Protein AF-X0UR94-F1 (afdb_monomer_lite)

Secondary structure (DSSP, 8-state):
-HHHHHHHHHTTSPPHHHHHHHHT-S-HHHHHHHHHHHHHHHHHHHHHHHHHHHHHHHHHHHHHHHHHHHHHHHHHHHHHHHHHHHHHHHHHHH-

Organism: NCBI:txid412755

Foldseek 3Di:
DLVVVLVVLVVVQDDPVRLVVLVPPPPPVSSVVVVVVNVVSVVVSVVSVVVVVVVVVVVVVVVVVVVVVVVVVVVVVVVVVVVVVVVVVVVVVVD

Structure (mmCIF, N/CA/C/O backbone):
data_AF-X0UR94-F1
#
_entry.id   AF-X0UR94-F1
#
loop_
_atom_site.group_PDB
_atom_site.id
_atom_site.type_symbol
_atom_site.label_atom_id
_atom_site.label_alt_id
_atom_site.label_comp_id
_atom_site.label_asym_id
_atom_site.label_entity_id
_atom_site.label_seq_id
_atom_site.pdbx_PDB_ins_code
_atom_site.Cartn_x
_atom_site.Cartn_y
_atom_site.Cartn_z
_atom_site.occupancy
_atom_site.B_iso_or_equiv
_atom_site.auth_seq_id
_atom_site.auth_comp_id
_atom_site.auth_asym_id
_atom_site.auth_atom_id
_atom_site.pdbx_PDB_model_num
ATOM 1 N N . SER A 1 1 ? 9.191 -2.247 5.874 1.00 86.38 1 SER A N 1
ATOM 2 C CA . SER A 1 1 ? 8.321 -2.061 4.695 1.00 86.38 1 SER A CA 1
ATOM 3 C C . SER A 1 1 ? 6.970 -1.498 5.125 1.00 86.38 1 SER A C 1
ATOM 5 O O . SER A 1 1 ? 6.552 -1.793 6.243 1.00 86.38 1 SER A O 1
ATOM 7 N N . LEU A 1 2 ? 6.313 -0.689 4.282 1.00 89.25 2 LEU A N 1
ATOM 8 C CA . LEU A 1 2 ? 4.948 -0.192 4.518 1.00 89.25 2 LEU A CA 1
ATOM 9 C C . LEU A 1 2 ? 3.951 -1.350 4.672 1.00 89.25 2 LEU A C 1
ATOM 11 O O . LEU A 1 2 ? 3.168 -1.339 5.614 1.00 89.25 2 LEU A O 1
ATOM 15 N N . LYS A 1 3 ? 4.090 -2.409 3.862 1.00 90.81 3 LYS A N 1
ATOM 16 C CA . LYS A 1 3 ? 3.275 -3.636 3.947 1.00 90.81 3 LYS A CA 1
ATOM 17 C C . LYS A 1 3 ? 3.380 -4.317 5.323 1.00 90.81 3 LYS A C 1
ATOM 19 O O . LYS A 1 3 ? 2.370 -4.586 5.955 1.00 90.81 3 LYS A O 1
ATOM 24 N N . LEU A 1 4 ? 4.595 -4.450 5.870 1.00 94.44 4 LEU A N 1
ATOM 25 C CA . LEU A 1 4 ? 4.806 -4.975 7.234 1.00 94.44 4 LEU A CA 1
ATOM 26 C C . LEU A 1 4 ? 4.214 -4.072 8.331 1.00 94.44 4 LEU A C 1
ATOM 28 O O . LEU A 1 4 ? 3.817 -4.554 9.390 1.00 94.44 4 LEU A O 1
ATOM 32 N N . LYS A 1 5 ? 4.209 -2.745 8.135 1.00 93.75 5 LYS A N 1
ATOM 33 C CA . LYS A 1 5 ? 3.579 -1.816 9.090 1.00 93.75 5 LYS A CA 1
ATOM 34 C C . LYS A 1 5 ? 2.057 -1.936 9.044 1.00 93.75 5 LYS A C 1
ATOM 36 O O . LYS A 1 5 ? 1.445 -1.934 10.108 1.00 93.75 5 LYS A O 1
ATOM 41 N N . LEU A 1 6 ? 1.491 -2.057 7.843 1.00 94.38 6 LEU A N 1
ATOM 42 C CA . LEU A 1 6 ? 0.070 -2.288 7.617 1.00 94.38 6 LEU A CA 1
ATOM 43 C C . LEU A 1 6 ? -0.372 -3.582 8.306 1.00 94.38 6 LEU A C 1
ATOM 45 O O . LEU A 1 6 ? -1.215 -3.524 9.190 1.00 94.38 6 LEU A O 1
ATOM 49 N N . GLU A 1 7 ? 0.301 -4.700 8.040 1.00 94.44 7 GLU A N 1
ATOM 50 C CA . GLU A 1 7 ? 0.012 -6.003 8.657 1.00 94.44 7 GLU A CA 1
ATOM 51 C C . GLU A 1 7 ? 0.028 -5.944 10.198 1.00 94.44 7 GLU A C 1
ATOM 53 O O . GLU A 1 7 ? -0.890 -6.409 10.875 1.00 94.44 7 GLU A O 1
ATOM 58 N N . LYS A 1 8 ? 1.032 -5.274 10.782 1.00 95.50 8 LYS A N 1
ATOM 59 C CA . LYS A 1 8 ? 1.120 -5.059 12.239 1.00 95.50 8 LYS A CA 1
ATOM 60 C C . LYS A 1 8 ? 0.001 -4.189 12.814 1.00 95.50 8 LYS A C 1
ATOM 62 O O . LYS A 1 8 ? -0.217 -4.217 14.025 1.00 95.50 8 LYS A O 1
ATOM 67 N N . LYS A 1 9 ? -0.622 -3.330 12.010 1.00 93.44 9 LYS A N 1
ATOM 68 C CA . LYS A 1 9 ? -1.745 -2.478 12.426 1.00 93.44 9 LYS A CA 1
ATOM 69 C C . LYS A 1 9 ? -3.069 -3.205 12.219 1.00 93.44 9 LYS A C 1
ATOM 71 O O . LYS A 1 9 ? -3.932 -3.126 13.087 1.00 93.44 9 LYS A O 1
ATOM 76 N N . GLU A 1 10 ? -3.193 -3.979 11.149 1.00 92.44 10 GLU A N 1
ATOM 77 C CA . GLU A 1 10 ? -4.340 -4.849 10.900 1.00 92.44 10 GLU A CA 1
ATOM 78 C C . GLU A 1 10 ? -4.515 -5.907 11.984 1.00 92.44 10 GLU A C 1
ATOM 80 O O . GLU A 1 10 ? -5.628 -6.103 12.461 1.00 92.44 10 GLU A O 1
ATOM 85 N N . SER A 1 11 ? -3.423 -6.504 12.467 1.00 93.50 11 SER A N 1
ATOM 86 C CA . SER A 1 11 ? -3.474 -7.464 13.577 1.00 93.50 11 SER A CA 1
ATOM 87 C C . SER A 1 11 ? -3.931 -6.855 14.908 1.00 93.50 11 SER A C 1
ATOM 89 O O . SER A 1 11 ? -4.297 -7.583 15.828 1.00 93.50 11 SER A O 1
ATOM 91 N N . LYS A 1 12 ? -3.941 -5.520 15.019 1.00 93.00 12 LYS A N 1
ATOM 92 C CA . LYS A 1 12 ? -4.470 -4.786 16.177 1.00 93.00 12 LYS A CA 1
ATOM 93 C C . LYS A 1 12 ? -5.948 -4.424 16.029 1.00 93.00 12 LYS A C 1
ATOM 95 O O . LYS A 1 12 ? -6.503 -3.845 16.965 1.00 93.00 12 LYS A O 1
ATOM 100 N N . LYS A 1 13 ? -6.590 -4.720 14.888 1.00 92.81 13 LYS A N 1
ATOM 101 C CA . LYS A 1 13 ? -8.033 -4.505 14.723 1.00 92.81 13 LYS A CA 1
ATOM 102 C C . LYS A 1 13 ? -8.772 -5.331 15.786 1.00 92.81 13 LYS A C 1
ATOM 104 O O . LYS A 1 13 ? -8.515 -6.529 15.917 1.00 92.81 13 LYS A O 1
ATOM 109 N N . PRO A 1 14 ? -9.677 -4.714 16.559 1.00 91.88 14 PRO A N 1
ATOM 110 C CA . PRO A 1 14 ? -10.434 -5.439 17.563 1.00 91.88 14 PRO A CA 1
ATOM 111 C C . PRO A 1 14 ? -11.385 -6.437 16.899 1.00 91.88 14 PRO A C 1
ATOM 113 O O . PRO A 1 14 ? -11.977 -6.155 15.856 1.00 91.88 14 PRO A O 1
ATOM 116 N N . THR A 1 15 ? -11.572 -7.588 17.536 1.00 93.94 15 THR A N 1
ATOM 117 C CA . THR A 1 15 ? -12.582 -8.568 17.118 1.00 93.94 15 THR A CA 1
ATOM 118 C C . THR A 1 15 ? -13.992 -8.073 17.439 1.00 93.94 15 THR A C 1
ATOM 120 O O . THR A 1 15 ? -14.188 -7.219 18.307 1.00 93.94 15 THR A O 1
ATOM 123 N N . GLU A 1 16 ? -15.009 -8.650 16.797 1.00 91.75 16 GLU A N 1
ATOM 124 C CA . GLU A 1 16 ? -16.414 -8.306 17.066 1.00 91.75 16 GLU A CA 1
ATOM 125 C C . GLU A 1 16 ? -16.776 -8.457 18.548 1.00 91.75 16 GLU A C 1
ATOM 127 O O . GLU A 1 16 ? -17.415 -7.584 19.134 1.00 91.75 16 GLU A O 1
ATOM 132 N N . ARG A 1 17 ? -16.274 -9.510 19.201 1.00 93.44 17 ARG A N 1
ATOM 133 C CA . ARG A 1 17 ? -16.465 -9.719 20.640 1.00 93.44 17 ARG A CA 1
ATO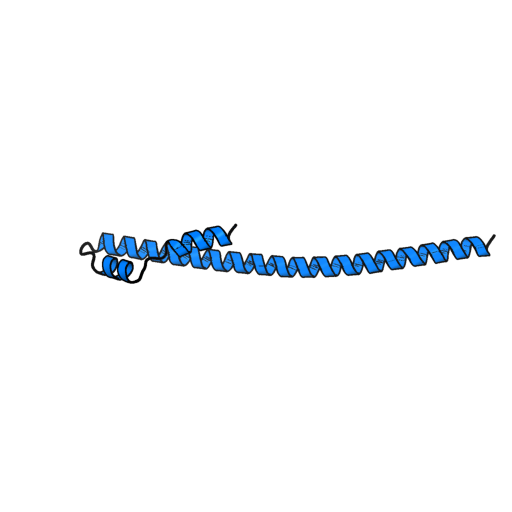M 134 C C . ARG A 1 17 ? -15.816 -8.617 21.479 1.00 93.44 17 ARG A C 1
ATOM 136 O O . ARG A 1 17 ? -16.411 -8.160 22.449 1.00 93.44 17 ARG A O 1
ATOM 143 N N . GLN A 1 18 ? -14.616 -8.166 21.114 1.00 92.88 18 GLN A N 1
ATOM 144 C CA . GLN A 1 18 ? -13.957 -7.049 21.798 1.00 92.88 18 GLN A CA 1
ATOM 145 C C . GLN A 1 18 ? -14.729 -5.739 21.606 1.00 92.88 18 GLN A C 1
ATOM 147 O O . GLN A 1 18 ? -14.853 -4.969 22.556 1.00 92.88 18 GLN A O 1
ATOM 152 N N . LEU A 1 19 ? -15.302 -5.509 20.421 1.00 93.38 19 LEU A N 1
ATOM 153 C CA . LEU A 1 19 ? -16.161 -4.353 20.155 1.00 93.38 19 LEU A CA 1
ATOM 154 C C . LEU A 1 19 ? -17.438 -4.380 21.001 1.00 93.38 19 LEU A C 1
ATOM 156 O O . LEU A 1 19 ? -17.808 -3.356 21.572 1.00 93.38 19 LEU A O 1
ATOM 160 N N . LEU A 1 20 ? -18.088 -5.540 21.121 1.00 93.31 20 LEU A N 1
ATOM 161 C CA . LEU A 1 20 ? -19.261 -5.713 21.983 1.00 93.31 20 LEU A CA 1
ATOM 162 C C . LEU A 1 20 ? -18.918 -5.450 23.454 1.00 93.31 20 LEU A C 1
ATOM 164 O O . LEU A 1 20 ? -19.624 -4.690 24.111 1.00 93.31 20 LEU A O 1
ATOM 168 N N . ASN A 1 21 ? -17.787 -5.978 23.930 1.00 93.31 21 ASN A N 1
ATOM 169 C CA . ASN A 1 21 ? -17.308 -5.736 25.292 1.00 93.31 21 ASN A CA 1
ATOM 170 C C . ASN A 1 21 ? -17.023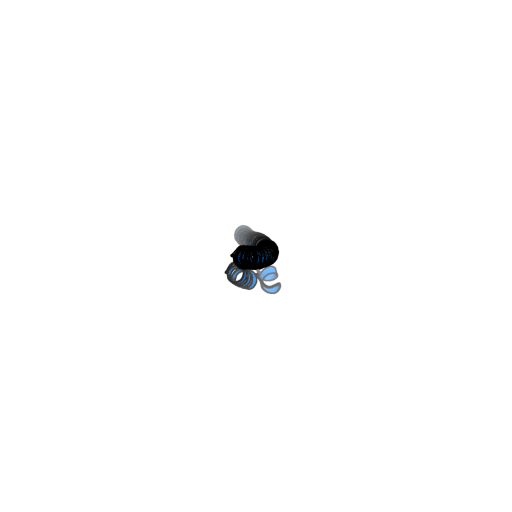 -4.252 25.560 1.00 93.31 21 ASN A C 1
ATOM 172 O O . ASN A 1 21 ? -17.238 -3.779 26.670 1.00 93.31 21 ASN A O 1
ATOM 176 N N . ILE A 1 22 ? -16.519 -3.511 24.567 1.00 91.69 22 ILE A N 1
ATOM 177 C CA . ILE A 1 22 ? -16.298 -2.064 24.695 1.00 91.69 22 ILE A CA 1
ATOM 178 C C . ILE A 1 22 ? -17.637 -1.337 24.780 1.00 91.69 22 ILE A C 1
ATOM 180 O O . ILE A 1 22 ? -17.818 -0.496 25.656 1.00 91.69 22 ILE A O 1
ATOM 184 N N . LYS A 1 23 ? -18.599 -1.695 23.924 1.00 90.94 23 LYS A N 1
ATOM 185 C CA . LYS A 1 23 ? -19.944 -1.104 23.938 1.00 90.94 23 LYS A CA 1
ATOM 186 C C . LYS A 1 23 ? -20.700 -1.360 25.242 1.00 90.94 23 LYS A C 1
ATOM 188 O O . LYS A 1 23 ? -21.583 -0.574 25.556 1.00 90.94 23 LYS A O 1
ATOM 193 N N . SER A 1 24 ? -20.361 -2.403 25.997 1.00 93.12 24 SER A N 1
ATOM 194 C CA . SER A 1 24 ? -20.958 -2.697 27.304 1.00 93.12 24 SER A CA 1
ATOM 195 C C . SER A 1 24 ? -20.220 -2.070 28.500 1.00 93.12 24 SER A C 1
ATOM 197 O O . SER A 1 24 ? -20.585 -2.358 29.633 1.00 93.12 24 SER A O 1
ATOM 199 N N . ILE A 1 25 ? -19.174 -1.251 28.297 1.00 93.38 25 ILE A N 1
ATOM 200 C CA . ILE A 1 25 ? -18.443 -0.587 29.399 1.00 93.38 25 ILE A CA 1
ATOM 201 C C . ILE A 1 25 ? -19.315 0.499 30.021 1.00 93.38 25 ILE A C 1
ATOM 203 O O . ILE A 1 25 ? -19.601 1.484 29.353 1.00 93.38 25 ILE A O 1
ATOM 207 N N . ASP A 1 26 ? -19.671 0.371 31.294 1.00 93.00 26 ASP A N 1
ATOM 208 C CA . ASP A 1 26 ? -20.584 1.296 31.983 1.00 93.00 26 ASP A CA 1
ATOM 209 C C . ASP A 1 26 ? -20.071 2.750 32.022 1.00 93.00 26 ASP A C 1
ATOM 211 O O . ASP A 1 26 ? -20.805 3.690 31.733 1.00 93.00 26 ASP A O 1
ATOM 215 N N . ASP A 1 27 ? -18.766 2.926 32.253 1.00 95.81 27 ASP A N 1
ATOM 216 C CA . ASP A 1 27 ? -18.086 4.220 32.166 1.00 95.81 27 ASP A CA 1
ATOM 217 C C . ASP A 1 27 ? -18.099 4.768 30.726 1.00 95.81 27 ASP A C 1
ATOM 219 O O . ASP A 1 27 ? -17.388 4.289 29.831 1.00 95.81 27 ASP A O 1
ATOM 223 N N . GLN A 1 28 ? -18.908 5.808 30.517 1.00 93.12 28 GLN A N 1
ATOM 224 C CA . GLN A 1 28 ? -19.115 6.438 29.219 1.00 93.12 28 GLN A CA 1
ATOM 225 C C . GLN A 1 28 ? -17.844 7.096 28.665 1.00 93.12 28 GLN A C 1
ATOM 227 O O . GLN A 1 28 ? -17.597 6.996 27.461 1.00 93.12 28 GLN A O 1
ATOM 232 N N . GLN A 1 29 ? -17.017 7.727 29.508 1.00 95.06 29 GLN A N 1
ATOM 233 C CA . GLN A 1 29 ? -15.779 8.367 29.047 1.00 95.06 29 GLN A CA 1
ATOM 234 C C . GLN A 1 29 ? -14.797 7.315 28.543 1.00 95.06 29 GLN A C 1
ATOM 236 O O . GLN A 1 29 ? -14.296 7.405 27.421 1.00 95.06 29 GLN A O 1
ATOM 241 N N . ARG A 1 30 ? -14.592 6.258 29.332 1.00 93.69 30 ARG A N 1
ATOM 242 C CA . ARG A 1 30 ? -13.688 5.162 28.970 1.00 93.69 30 ARG A CA 1
ATOM 243 C C . ARG A 1 30 ? -14.162 4.394 27.737 1.00 93.69 30 ARG A C 1
ATOM 245 O O . ARG A 1 30 ? -13.344 3.924 26.943 1.00 93.69 30 ARG A O 1
ATOM 252 N N . ARG A 1 31 ? -15.479 4.240 27.572 1.00 94.94 31 ARG A N 1
ATOM 253 C CA . ARG A 1 31 ? -16.085 3.657 26.369 1.00 94.94 31 ARG A CA 1
ATOM 254 C C . ARG A 1 31 ? -15.748 4.493 25.138 1.00 94.94 31 ARG A C 1
ATOM 256 O O . ARG A 1 31 ? -15.271 3.932 24.151 1.00 94.94 31 ARG A O 1
ATOM 263 N N . GLN A 1 32 ? -15.974 5.803 25.213 1.00 94.00 32 GLN A N 1
ATOM 264 C CA . GLN A 1 32 ? -15.744 6.707 24.092 1.00 94.00 32 GLN A CA 1
ATOM 265 C C . GLN A 1 32 ? -14.265 6.750 23.703 1.00 94.00 32 GLN A C 1
ATOM 267 O O . GLN A 1 32 ? -13.943 6.533 22.541 1.00 94.00 32 GLN A O 1
ATOM 272 N N . GLU A 1 33 ? -13.360 6.882 24.673 1.00 96.19 33 GLU A N 1
ATOM 273 C CA . GLU A 1 33 ? -11.914 6.899 24.420 1.00 96.19 33 GLU A CA 1
ATOM 274 C C . GLU A 1 33 ? -11.442 5.639 23.672 1.00 96.19 33 GLU A C 1
ATOM 276 O O . GLU A 1 33 ? -10.623 5.694 22.751 1.00 96.19 33 GLU A O 1
ATOM 281 N N . ARG A 1 34 ? -11.981 4.467 24.033 1.00 93.69 34 ARG A N 1
ATOM 282 C CA . ARG A 1 34 ? -11.660 3.211 23.345 1.00 93.69 34 ARG A CA 1
ATOM 283 C C . ARG A 1 34 ? -12.192 3.165 21.919 1.00 93.69 34 ARG A C 1
ATOM 285 O O . ARG A 1 34 ? -11.491 2.642 21.056 1.00 93.69 34 ARG A O 1
ATOM 292 N N . LEU A 1 35 ? -13.396 3.678 21.675 1.00 94.06 35 LEU A N 1
ATOM 293 C CA . LEU A 1 35 ? -13.957 3.769 20.326 1.00 94.06 35 LEU A CA 1
ATOM 294 C C . LEU A 1 35 ? -13.145 4.739 19.461 1.00 94.06 35 LEU A C 1
ATOM 296 O O . LEU A 1 35 ? -12.738 4.362 18.365 1.00 94.06 35 LEU A O 1
ATOM 300 N N . ASP A 1 36 ? -12.786 5.904 19.999 1.00 96.06 36 ASP A N 1
ATOM 301 C CA . ASP A 1 36 ? -11.965 6.897 19.303 1.00 96.06 36 ASP A CA 1
ATOM 302 C C . ASP A 1 36 ? -10.592 6.325 18.923 1.00 96.06 36 ASP A C 1
ATOM 304 O O . ASP A 1 36 ? -10.097 6.531 17.816 1.00 96.06 36 ASP A O 1
ATOM 308 N N . ASN A 1 37 ? -9.969 5.553 19.819 1.00 95.69 37 ASN A N 1
ATOM 309 C CA . ASN A 1 37 ? -8.700 4.884 19.532 1.00 95.69 37 ASN A CA 1
ATOM 310 C C . ASN A 1 37 ? -8.823 3.832 18.417 1.00 95.69 37 ASN A C 1
ATOM 312 O O . ASN A 1 37 ? -7.892 3.656 17.627 1.00 95.69 37 ASN A O 1
ATOM 316 N N . ILE A 1 38 ? -9.961 3.141 18.327 1.00 95.25 38 ILE A N 1
ATOM 317 C CA . ILE A 1 38 ? -10.238 2.190 17.243 1.00 95.25 38 ILE A CA 1
ATOM 318 C C . ILE A 1 38 ? -10.439 2.928 15.922 1.00 95.25 38 ILE A C 1
ATOM 320 O O . ILE A 1 38 ? -9.935 2.479 14.891 1.00 95.25 38 ILE A O 1
ATOM 324 N N . ASP A 1 39 ? -11.139 4.056 15.939 1.00 95.69 39 ASP A N 1
ATOM 325 C CA . ASP A 1 39 ? -11.366 4.842 14.732 1.00 95.69 39 ASP A CA 1
ATOM 326 C C . ASP A 1 39 ? -10.069 5.480 14.223 1.00 95.69 39 ASP A C 1
ATOM 328 O O . ASP A 1 39 ? -9.770 5.357 13.034 1.00 95.69 39 ASP A O 1
ATOM 332 N N . LYS A 1 40 ? -9.208 5.988 15.115 1.00 96.75 40 LYS A N 1
ATOM 333 C CA . LYS A 1 40 ? -7.836 6.400 14.764 1.00 96.75 40 LYS A CA 1
ATOM 334 C C . LYS A 1 40 ? -7.041 5.260 14.132 1.00 96.75 40 LYS A C 1
ATOM 336 O O . LYS A 1 40 ? -6.421 5.445 13.089 1.00 96.75 40 LYS A O 1
ATOM 341 N N . LEU A 1 41 ? -7.089 4.058 14.715 1.00 96.00 41 LEU A N 1
ATOM 342 C CA . LEU A 1 41 ? -6.421 2.886 14.140 1.00 96.00 41 LEU A CA 1
ATOM 343 C C . LEU A 1 41 ? -6.943 2.575 12.726 1.00 96.00 41 LEU A C 1
ATOM 345 O O . LEU A 1 41 ? -6.158 2.253 11.836 1.00 96.00 41 LEU A O 1
ATOM 349 N N . ARG A 1 42 ? -8.257 2.681 12.497 1.00 95.31 42 ARG A N 1
ATOM 350 C CA . ARG A 1 42 ? -8.868 2.474 11.173 1.00 95.31 42 ARG A CA 1
ATOM 351 C C . ARG A 1 42 ? -8.459 3.539 10.163 1.00 95.31 42 ARG A C 1
ATOM 353 O O . ARG A 1 42 ? -8.311 3.224 8.984 1.00 95.31 42 ARG A O 1
ATOM 360 N N . GLU A 1 43 ? -8.321 4.789 10.586 1.00 96.69 43 GLU A N 1
ATOM 361 C CA . GLU A 1 43 ? -7.812 5.861 9.730 1.00 96.69 43 GLU A CA 1
ATOM 362 C C . GLU A 1 43 ? -6.350 5.627 9.360 1.00 96.69 43 GLU A C 1
ATOM 364 O O . GLU A 1 43 ? -6.022 5.635 8.177 1.00 96.69 43 GLU A O 1
ATOM 369 N N . GLU A 1 44 ? -5.490 5.326 10.335 1.00 95.62 44 GLU A N 1
ATOM 370 C CA . GLU A 1 44 ? -4.079 5.007 10.089 1.00 95.62 44 GLU A CA 1
ATOM 371 C C . GLU A 1 44 ? -3.907 3.853 9.093 1.00 95.62 44 GLU A C 1
ATOM 373 O O . GLU A 1 44 ? -3.058 3.920 8.204 1.00 95.62 44 GLU A O 1
ATOM 378 N N . ILE A 1 45 ? -4.721 2.801 9.222 1.00 96.12 45 ILE A N 1
ATOM 379 C CA . ILE A 1 45 ? -4.720 1.662 8.295 1.00 96.12 45 ILE A CA 1
ATOM 380 C C . ILE A 1 45 ? -5.108 2.115 6.886 1.00 96.12 45 ILE A C 1
ATOM 382 O O . ILE A 1 45 ? -4.369 1.831 5.947 1.00 96.12 45 ILE A O 1
ATOM 386 N N . ARG A 1 46 ? -6.184 2.900 6.740 1.00 96.94 46 ARG A N 1
ATOM 387 C CA . ARG A 1 46 ? -6.605 3.448 5.439 1.00 96.94 46 ARG A CA 1
ATOM 388 C C . ARG A 1 46 ? -5.543 4.341 4.798 1.00 96.94 46 ARG A C 1
ATOM 390 O O . ARG A 1 46 ? -5.377 4.320 3.580 1.00 96.94 46 ARG A O 1
ATOM 397 N N . PHE A 1 47 ? -4.825 5.137 5.589 1.00 97.00 47 PHE A N 1
ATOM 398 C CA . PHE A 1 47 ? -3.708 5.934 5.078 1.00 97.00 47 PHE A CA 1
ATOM 399 C C . PHE A 1 47 ? -2.559 5.047 4.590 1.00 97.00 47 PHE A C 1
ATOM 401 O O . PHE A 1 47 ? -2.053 5.262 3.491 1.00 97.00 47 PHE A O 1
ATOM 408 N N . LEU A 1 48 ? -2.188 4.020 5.361 1.00 95.31 48 LEU A N 1
ATOM 409 C CA . LEU A 1 48 ? -1.138 3.079 4.968 1.00 95.31 48 LEU A CA 1
ATOM 410 C C . LEU A 1 48 ? -1.499 2.285 3.707 1.00 95.31 48 LEU A C 1
ATOM 412 O O . LEU A 1 48 ? -0.624 2.073 2.873 1.00 95.31 48 LEU A O 1
ATOM 416 N N . GLU A 1 49 ? -2.757 1.870 3.547 1.00 96.12 49 GLU A N 1
ATOM 417 C CA . GLU A 1 49 ? -3.248 1.208 2.329 1.00 96.12 49 GLU A CA 1
ATOM 418 C C . GLU A 1 49 ? -3.047 2.099 1.095 1.00 96.12 49 GLU A C 1
ATOM 420 O O . GLU A 1 49 ? -2.440 1.665 0.116 1.00 96.12 49 GLU A O 1
ATOM 425 N N . LYS A 1 50 ? -3.457 3.373 1.173 1.00 97.12 50 LYS A N 1
ATOM 426 C CA . LYS A 1 50 ? -3.263 4.347 0.084 1.00 97.12 50 LYS A CA 1
ATOM 427 C C . LYS A 1 50 ? -1.792 4.596 -0.233 1.00 97.12 50 LYS A C 1
ATOM 429 O O . LYS A 1 50 ? -1.426 4.736 -1.398 1.00 97.12 50 LYS A O 1
ATOM 434 N N . ASP A 1 51 ? -0.945 4.675 0.788 1.00 96.06 51 ASP A N 1
ATOM 435 C CA . ASP A 1 51 ? 0.492 4.863 0.590 1.00 96.06 51 ASP A CA 1
ATOM 436 C C . ASP A 1 51 ? 1.129 3.651 -0.094 1.00 96.06 51 ASP A C 1
ATOM 438 O O . ASP A 1 51 ? 1.962 3.822 -0.985 1.00 96.06 51 ASP A O 1
ATOM 442 N N . VAL A 1 52 ? 0.728 2.435 0.291 1.00 95.44 52 VAL A N 1
ATOM 443 C CA . VAL A 1 52 ? 1.173 1.201 -0.368 1.00 95.44 52 VAL A CA 1
ATOM 444 C C . VAL A 1 52 ? 0.751 1.199 -1.834 1.00 95.44 52 VAL A C 1
ATOM 446 O O . VAL A 1 52 ? 1.606 1.009 -2.693 1.00 95.44 52 VAL A O 1
ATOM 449 N N . GLU A 1 53 ? -0.517 1.485 -2.125 1.00 96.38 53 GLU A N 1
ATOM 450 C CA . GLU A 1 53 ? -1.039 1.545 -3.496 1.00 96.38 53 GLU A CA 1
ATOM 451 C C . GLU A 1 53 ? -0.295 2.587 -4.345 1.00 96.38 53 GLU A C 1
ATOM 453 O O . GLU A 1 53 ? 0.111 2.323 -5.477 1.00 96.38 53 GLU A O 1
ATOM 458 N N . LYS A 1 54 ? -0.031 3.769 -3.778 1.00 96.69 54 LYS A N 1
ATOM 459 C CA . LYS A 1 54 ? 0.726 4.830 -4.451 1.00 96.69 54 LYS A CA 1
ATOM 460 C C . LYS A 1 54 ? 2.166 4.420 -4.751 1.00 96.69 54 LYS A C 1
ATOM 462 O O . LYS A 1 54 ? 2.710 4.828 -5.776 1.00 96.69 54 LYS A O 1
ATOM 467 N N . VAL A 1 55 ? 2.810 3.684 -3.846 1.00 95.69 55 VAL A N 1
ATOM 468 C CA . VAL A 1 55 ? 4.172 3.180 -4.057 1.00 95.69 55 VAL A CA 1
ATOM 469 C C . VAL A 1 55 ? 4.182 2.075 -5.104 1.00 95.69 55 VAL A C 1
ATOM 471 O O . VAL A 1 55 ? 5.034 2.122 -5.985 1.00 95.69 55 VAL A O 1
ATOM 474 N N . ASP A 1 56 ? 3.235 1.140 -5.046 1.00 95.56 56 ASP A N 1
ATOM 475 C CA . ASP A 1 56 ? 3.120 0.059 -6.027 1.00 95.56 56 ASP A CA 1
ATOM 476 C C . ASP A 1 56 ? 2.907 0.644 -7.439 1.00 95.56 56 ASP A C 1
ATOM 478 O O . ASP A 1 56 ? 3.672 0.330 -8.346 1.00 95.56 56 ASP A O 1
ATOM 482 N N . LYS A 1 57 ? 2.018 1.636 -7.600 1.00 96.19 57 LYS A N 1
ATOM 483 C CA . LYS A 1 57 ? 1.839 2.336 -8.885 1.00 96.19 57 LYS A CA 1
ATOM 484 C C . LYS A 1 57 ? 3.118 3.012 -9.394 1.00 96.19 57 LYS A C 1
ATOM 486 O O . LYS A 1 57 ? 3.444 2.922 -10.569 1.00 96.19 57 LYS A O 1
ATOM 491 N N . LYS A 1 58 ? 3.871 3.676 -8.511 1.00 96.25 58 LYS A N 1
ATOM 492 C CA . LYS A 1 58 ? 5.153 4.294 -8.890 1.00 96.25 58 LYS A CA 1
ATOM 493 C C . LYS A 1 58 ? 6.197 3.267 -9.324 1.00 96.25 58 LYS A C 1
ATOM 495 O O . LYS A 1 58 ? 7.054 3.597 -10.136 1.00 96.25 58 LYS A O 1
ATOM 500 N N . LEU A 1 59 ? 6.182 2.071 -8.736 1.00 95.69 59 LEU A N 1
ATOM 501 C CA . LEU A 1 59 ? 7.078 0.991 -9.140 1.00 95.69 59 LEU A CA 1
ATOM 502 C C . LEU A 1 59 ? 6.707 0.469 -10.527 1.00 95.69 59 LEU A C 1
ATOM 504 O O . LEU A 1 59 ? 7.613 0.230 -11.321 1.00 95.69 59 LEU A O 1
ATOM 508 N N . ASP A 1 60 ? 5.414 0.356 -10.826 1.00 95.50 60 ASP A N 1
ATOM 509 C CA . ASP A 1 60 ? 4.935 -0.024 -12.156 1.00 95.50 60 ASP A CA 1
ATOM 510 C C . ASP A 1 60 ? 5.331 1.018 -13.212 1.00 95.50 60 ASP A C 1
ATOM 512 O O . ASP A 1 60 ? 5.913 0.658 -14.237 1.00 95.50 60 ASP A O 1
ATOM 516 N N . ASP A 1 61 ? 5.109 2.307 -12.928 1.00 96.12 61 ASP A N 1
ATOM 517 C CA . ASP A 1 61 ? 5.519 3.414 -13.804 1.00 96.12 61 ASP A CA 1
ATOM 518 C C . ASP A 1 61 ? 7.040 3.376 -14.057 1.00 96.12 61 ASP A C 1
ATOM 520 O O . ASP A 1 61 ? 7.505 3.441 -15.193 1.00 96.12 61 ASP A O 1
ATOM 524 N N . LEU A 1 62 ? 7.839 3.176 -13.002 1.00 96.38 62 LEU A N 1
ATOM 525 C CA . LEU A 1 62 ? 9.296 3.090 -13.119 1.00 96.38 62 LEU A CA 1
ATOM 526 C C . LEU A 1 62 ? 9.752 1.853 -13.907 1.00 96.38 62 LEU A C 1
ATOM 528 O O . LEU A 1 62 ? 10.744 1.911 -14.635 1.00 96.38 62 LEU A O 1
ATOM 532 N N . ALA A 1 63 ? 9.061 0.722 -13.754 1.00 95.94 63 ALA A N 1
ATOM 533 C CA . ALA A 1 63 ? 9.346 -0.490 -14.510 1.00 95.94 63 ALA A CA 1
ATOM 534 C C . ALA A 1 63 ? 9.053 -0.294 -16.004 1.00 95.94 63 ALA A C 1
ATOM 536 O O . ALA A 1 63 ? 9.811 -0.784 -16.846 1.00 95.94 63 ALA A O 1
ATOM 537 N N . PHE A 1 64 ? 7.991 0.441 -16.331 1.00 95.31 64 PHE A N 1
ATOM 538 C CA . PHE A 1 64 ? 7.684 0.843 -17.699 1.00 95.31 64 PHE A CA 1
ATOM 539 C C . PHE A 1 64 ? 8.795 1.733 -18.276 1.00 95.31 64 PHE A C 1
ATOM 541 O O . PHE A 1 64 ? 9.424 1.351 -19.266 1.00 95.31 64 PHE A O 1
ATOM 548 N N . ASP A 1 65 ? 9.139 2.827 -17.591 1.00 95.88 65 ASP A N 1
ATOM 549 C CA . ASP A 1 65 ? 10.192 3.760 -18.017 1.00 95.88 65 ASP A CA 1
ATOM 550 C C . ASP A 1 65 ? 11.550 3.065 -18.210 1.00 95.88 65 ASP A C 1
ATOM 552 O O . ASP A 1 65 ? 12.291 3.337 -19.159 1.00 95.88 65 ASP A O 1
ATOM 556 N N . TYR A 1 66 ? 11.888 2.131 -17.317 1.00 96.50 66 TYR A N 1
ATOM 557 C CA . TYR A 1 66 ? 13.114 1.344 -17.417 1.00 96.50 66 TYR A CA 1
ATOM 558 C C . TYR A 1 66 ? 13.156 0.494 -18.694 1.00 96.50 66 TYR A C 1
ATOM 560 O O . TYR A 1 66 ? 14.192 0.429 -19.366 1.00 96.50 66 TYR A O 1
ATOM 568 N N . ASN A 1 67 ? 12.048 -0.166 -19.038 1.00 95.25 67 ASN A N 1
ATOM 569 C CA . ASN A 1 67 ? 11.964 -1.001 -20.235 1.00 95.25 67 ASN A CA 1
ATOM 570 C C . ASN A 1 67 ? 12.054 -0.170 -21.520 1.00 95.25 67 ASN A C 1
ATOM 572 O O . ASN A 1 67 ? 12.748 -0.575 -22.463 1.00 95.25 67 ASN A O 1
ATOM 576 N N . ASP A 1 68 ? 11.429 1.004 -21.537 1.00 95.06 68 ASP A N 1
ATOM 577 C CA . ASP A 1 68 ? 11.515 1.945 -22.653 1.00 95.06 68 ASP A CA 1
ATOM 578 C C . ASP A 1 68 ? 12.951 2.443 -22.840 1.00 95.06 68 ASP A C 1
ATOM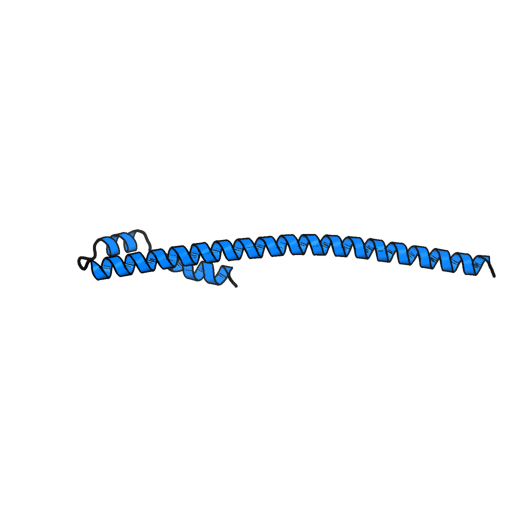 580 O O . ASP A 1 68 ? 13.528 2.310 -23.926 1.00 95.06 68 ASP A O 1
ATOM 584 N N . LEU A 1 69 ? 13.595 2.898 -21.760 1.00 95.50 69 LEU A N 1
ATOM 585 C CA . LEU A 1 69 ? 14.980 3.366 -21.802 1.00 95.50 69 LEU A CA 1
ATOM 586 C C . LEU A 1 69 ? 15.946 2.270 -22.274 1.00 95.50 69 LEU A C 1
ATOM 588 O O . LEU A 1 69 ? 16.846 2.527 -23.080 1.00 95.50 69 LEU A O 1
ATOM 592 N N . LYS A 1 70 ? 15.758 1.034 -21.799 1.00 96.38 70 LYS A N 1
ATOM 593 C CA . LYS A 1 70 ? 16.548 -0.126 -22.229 1.00 96.38 70 LYS A CA 1
ATOM 594 C C . LYS A 1 70 ? 16.394 -0.378 -23.729 1.00 96.38 70 LYS A C 1
ATOM 596 O O . LYS A 1 70 ? 17.384 -0.631 -24.419 1.00 96.38 70 LYS A O 1
ATOM 601 N N . THR A 1 71 ? 15.170 -0.292 -24.239 1.00 96.00 71 THR A N 1
ATOM 602 C CA . THR A 1 71 ? 14.866 -0.491 -25.660 1.00 96.00 71 THR A CA 1
ATOM 603 C C . THR A 1 71 ? 15.516 0.587 -26.524 1.00 96.00 71 THR A C 1
ATOM 605 O O . THR A 1 71 ? 16.160 0.275 -27.529 1.00 96.00 71 THR A O 1
ATOM 608 N N . ASP A 1 72 ? 15.425 1.846 -26.111 1.00 95.38 72 ASP A N 1
ATOM 609 C CA . ASP A 1 72 ? 16.039 2.963 -26.825 1.00 95.38 72 ASP A CA 1
ATOM 610 C C . ASP A 1 72 ? 17.565 2.911 -26.804 1.00 95.38 72 ASP A C 1
ATOM 612 O O . ASP A 1 72 ? 18.215 3.175 -27.821 1.00 95.38 72 ASP A O 1
ATOM 616 N N . MET A 1 73 ? 18.157 2.508 -25.680 1.00 94.69 73 MET A N 1
ATOM 617 C CA . MET A 1 73 ? 19.597 2.285 -25.595 1.00 94.69 73 MET A CA 1
ATOM 618 C C . MET A 1 73 ? 20.047 1.196 -26.577 1.00 94.69 73 MET A C 1
ATOM 620 O O . MET A 1 73 ? 21.027 1.393 -27.296 1.00 94.69 73 MET A O 1
ATOM 624 N N . ASN A 1 74 ? 19.314 0.083 -26.669 1.00 95.56 74 ASN A N 1
ATOM 625 C CA . ASN A 1 74 ? 19.621 -0.988 -27.618 1.00 95.56 74 ASN A CA 1
ATOM 626 C C . ASN A 1 74 ? 19.566 -0.499 -29.071 1.00 95.56 74 ASN A C 1
ATOM 628 O O . ASN A 1 74 ? 20.491 -0.769 -29.837 1.00 95.56 74 ASN A O 1
ATOM 632 N N . LYS A 1 75 ? 18.539 0.281 -29.438 1.00 95.12 75 LYS A N 1
ATOM 633 C CA . LYS A 1 75 ? 18.434 0.896 -30.773 1.00 95.12 75 LYS A CA 1
ATOM 634 C C . LYS A 1 75 ? 19.626 1.806 -31.075 1.00 95.12 75 LYS A C 1
ATOM 636 O O . LYS A 1 75 ? 20.224 1.701 -32.143 1.00 95.12 75 LYS A O 1
ATOM 641 N N . ARG A 1 76 ? 20.008 2.673 -30.129 1.00 94.06 76 ARG A N 1
ATOM 642 C CA . ARG A 1 76 ? 21.161 3.582 -30.281 1.00 94.06 76 ARG A CA 1
ATOM 643 C C . ARG A 1 76 ? 22.475 2.823 -30.424 1.00 94.06 76 ARG A C 1
ATOM 645 O O . ARG A 1 76 ? 23.304 3.198 -31.247 1.00 94.06 76 ARG A O 1
ATOM 652 N N . ASN A 1 77 ? 22.667 1.767 -29.639 1.00 94.75 77 ASN A N 1
ATOM 653 C CA . ASN A 1 77 ? 23.868 0.939 -29.710 1.00 94.75 77 ASN A CA 1
ATOM 654 C C . ASN A 1 77 ? 23.962 0.210 -31.054 1.00 94.75 77 ASN A C 1
ATOM 656 O O . ASN A 1 77 ? 25.033 0.188 -31.655 1.00 94.75 77 ASN A O 1
ATOM 660 N N . LEU A 1 78 ? 22.840 -0.311 -31.557 1.00 94.44 78 LEU A N 1
ATOM 661 C CA . LEU A 1 78 ? 22.777 -0.957 -32.864 1.00 94.44 78 LEU A CA 1
ATOM 662 C C . LEU A 1 78 ? 23.076 0.029 -34.003 1.00 94.44 78 LEU A C 1
ATOM 664 O O . LEU A 1 78 ? 23.886 -0.269 -34.876 1.00 94.44 78 LEU A O 1
ATOM 668 N N . ALA A 1 79 ? 22.486 1.226 -33.962 1.00 94.12 79 ALA A N 1
ATOM 669 C CA . ALA A 1 79 ? 22.762 2.274 -34.943 1.00 94.12 79 ALA A CA 1
ATOM 670 C C . ALA A 1 79 ? 24.250 2.660 -34.953 1.00 94.12 79 ALA A C 1
ATOM 672 O O . ALA A 1 79 ? 24.874 2.668 -36.009 1.00 94.12 79 ALA A O 1
ATOM 673 N N . LYS A 1 80 ? 24.846 2.888 -33.772 1.00 94.25 80 LYS A N 1
ATOM 674 C CA . LYS A 1 80 ? 26.287 3.167 -33.642 1.00 94.25 80 LYS A CA 1
ATOM 675 C C . LYS A 1 80 ? 27.151 2.052 -34.228 1.00 94.25 80 LYS A C 1
ATOM 677 O O . LYS A 1 80 ? 28.144 2.342 -34.886 1.00 94.25 80 LYS A O 1
ATOM 682 N N . PHE A 1 81 ? 26.787 0.792 -33.990 1.00 93.75 81 PHE A N 1
ATOM 683 C CA . PHE A 1 81 ? 27.515 -0.354 -34.527 1.00 93.75 81 PHE A CA 1
ATOM 684 C C . PHE A 1 81 ? 27.536 -0.349 -36.062 1.00 93.75 81 PHE A C 1
ATOM 686 O O . PHE A 1 81 ? 28.615 -0.441 -36.645 1.00 93.75 81 PHE A O 1
ATOM 693 N N . TYR A 1 82 ? 26.379 -0.169 -36.708 1.00 92.56 82 TYR A N 1
ATOM 694 C CA . TYR A 1 82 ? 26.305 -0.112 -38.171 1.00 92.56 82 TYR A CA 1
ATOM 695 C C . TYR A 1 82 ?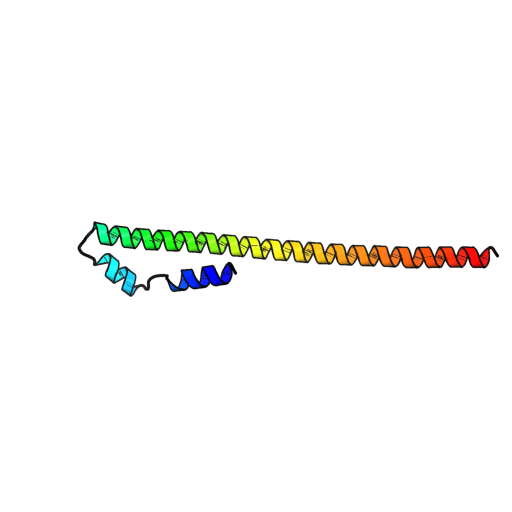 27.025 1.107 -38.749 1.00 92.56 82 TYR A C 1
ATOM 697 O O . TYR A 1 82 ? 27.809 0.950 -39.676 1.00 92.56 82 TYR A O 1
ATOM 705 N N . THR A 1 83 ? 26.873 2.292 -38.149 1.00 92.88 83 THR A N 1
ATOM 706 C CA . THR A 1 83 ? 27.611 3.489 -38.586 1.00 92.88 83 THR A CA 1
ATOM 707 C C . THR A 1 83 ? 29.127 3.290 -38.523 1.00 92.88 83 THR A C 1
ATOM 709 O O . THR A 1 83 ? 29.842 3.714 -39.428 1.00 92.88 83 THR A O 1
ATOM 712 N N . ASN A 1 84 ? 29.634 2.620 -37.484 1.00 91.12 84 ASN A N 1
ATOM 713 C CA . ASN A 1 84 ? 31.060 2.313 -37.376 1.00 91.12 84 ASN A CA 1
ATOM 714 C C . ASN A 1 84 ? 31.522 1.307 -38.444 1.00 91.12 84 ASN A C 1
ATOM 716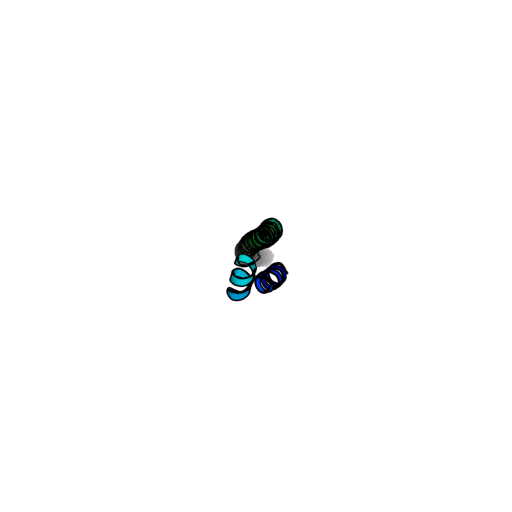 O O . ASN A 1 84 ? 32.617 1.452 -38.983 1.00 91.12 84 ASN A O 1
ATOM 720 N N . LEU A 1 85 ? 30.698 0.300 -38.751 1.00 90.81 85 LEU A N 1
ATOM 721 C CA . LEU A 1 85 ? 30.950 -0.666 -39.826 1.00 90.81 85 LEU A CA 1
ATOM 722 C C . LEU A 1 85 ? 31.005 0.012 -41.196 1.00 90.81 85 LEU A C 1
ATOM 724 O O . LEU A 1 85 ? 31.956 -0.215 -41.943 1.00 90.81 85 LEU A O 1
ATOM 728 N N . ASP A 1 86 ? 30.030 0.870 -41.494 1.00 88.94 86 ASP A N 1
ATOM 729 C CA . ASP A 1 86 ? 29.968 1.616 -42.750 1.00 88.94 86 ASP A CA 1
ATOM 730 C C . ASP A 1 86 ? 31.184 2.536 -42.895 1.00 88.94 86 ASP A C 1
ATOM 732 O O . ASP A 1 86 ? 31.850 2.529 -43.930 1.00 88.94 86 ASP A O 1
ATOM 736 N N . ALA A 1 87 ? 31.539 3.274 -41.837 1.00 87.31 87 ALA A N 1
ATOM 737 C CA . ALA A 1 87 ? 32.725 4.129 -41.828 1.00 87.31 87 ALA A CA 1
ATOM 738 C C . ALA A 1 87 ? 34.015 3.329 -42.076 1.00 87.31 87 ALA A C 1
ATOM 740 O O . ALA A 1 87 ? 34.867 3.754 -42.855 1.00 87.31 87 ALA A O 1
ATOM 741 N N . PHE A 1 88 ? 34.150 2.153 -41.457 1.00 89.00 88 PHE A N 1
ATOM 742 C CA . PHE A 1 88 ? 35.295 1.272 -41.683 1.00 89.00 88 PHE A CA 1
ATOM 743 C C . PHE A 1 88 ? 35.351 0.750 -43.124 1.00 89.00 88 PHE A C 1
ATOM 745 O O . PHE A 1 88 ? 36.423 0.733 -43.731 1.00 89.00 88 PHE A O 1
ATOM 752 N N . ALA A 1 89 ? 34.208 0.346 -43.684 1.00 86.00 89 ALA A N 1
ATOM 753 C CA . ALA A 1 89 ? 34.123 -0.112 -45.065 1.00 86.00 89 ALA A CA 1
ATOM 754 C C . ALA A 1 89 ? 34.518 0.999 -46.048 1.00 86.00 89 ALA A C 1
ATOM 756 O O . ALA A 1 89 ? 35.320 0.752 -46.944 1.00 86.00 89 ALA A O 1
ATOM 757 N N . ILE A 1 90 ? 34.027 2.227 -45.844 1.00 84.69 90 ILE A N 1
ATOM 758 C CA . ILE A 1 90 ? 34.381 3.389 -46.674 1.00 84.69 90 ILE A CA 1
ATOM 759 C C . ILE A 1 90 ? 35.898 3.598 -46.693 1.00 84.69 90 ILE A C 1
ATOM 761 O O . ILE A 1 90 ? 36.467 3.692 -47.776 1.00 84.69 90 ILE A O 1
ATOM 765 N N . ILE A 1 91 ? 36.553 3.597 -45.524 1.00 81.62 91 ILE A N 1
ATOM 766 C CA . ILE A 1 91 ? 38.013 3.758 -45.424 1.00 81.62 91 ILE A CA 1
ATOM 767 C C . ILE A 1 91 ? 38.737 2.683 -46.245 1.00 81.62 91 ILE A C 1
ATOM 769 O O . ILE A 1 91 ? 39.626 3.007 -47.027 1.00 81.62 91 ILE A O 1
ATOM 773 N N . ARG A 1 92 ? 38.318 1.416 -46.126 1.00 77.38 92 ARG A N 1
ATOM 774 C CA . ARG A 1 92 ? 38.930 0.282 -46.839 1.00 77.38 92 ARG A CA 1
ATOM 775 C C . ARG A 1 92 ? 38.759 0.312 -48.354 1.00 77.38 92 ARG A C 1
ATOM 777 O O . ARG A 1 92 ? 39.606 -0.239 -49.040 1.00 77.38 92 ARG A O 1
ATOM 784 N N . PHE A 1 93 ? 37.67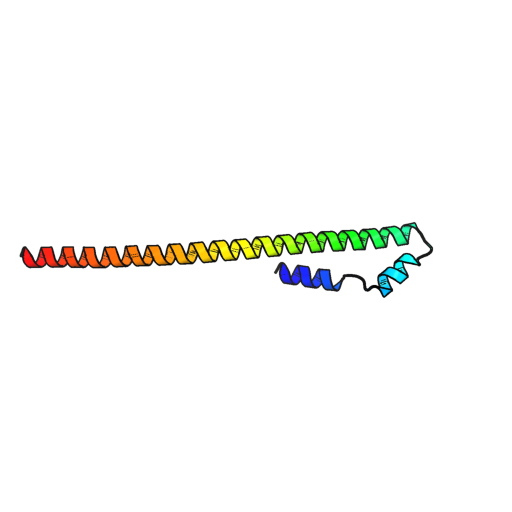2 0.886 -48.866 1.00 72.56 93 PHE A N 1
ATOM 785 C CA . PHE A 1 93 ? 37.461 1.037 -50.310 1.00 72.56 93 PHE A CA 1
ATOM 786 C C . PHE A 1 93 ? 38.119 2.300 -50.885 1.00 72.56 93 PHE A C 1
ATOM 788 O O . PHE A 1 93 ? 38.244 2.408 -52.103 1.00 72.56 93 PHE A O 1
ATOM 795 N N . SER A 1 94 ? 38.487 3.263 -50.034 1.00 67.44 94 SER A N 1
ATOM 796 C CA . SER A 1 94 ? 39.157 4.510 -50.430 1.00 67.44 94 SER A CA 1
ATOM 797 C C . SER A 1 94 ? 40.692 4.465 -50.367 1.00 67.44 94 SER A C 1
ATOM 799 O O . SER A 1 94 ? 41.326 5.399 -50.857 1.00 67.44 94 SER A O 1
ATOM 801 N N . GLU A 1 95 ? 41.267 3.420 -49.761 1.00 53.22 95 GLU A N 1
ATOM 802 C CA . GLU A 1 95 ? 42.694 3.048 -49.844 1.00 53.22 95 GLU A CA 1
ATOM 803 C C . GLU A 1 95 ? 42.962 2.158 -51.066 1.00 53.22 95 GLU A C 1
ATOM 805 O O . GLU A 1 95 ? 44.029 2.343 -51.694 1.00 53.22 95 GLU A O 1
#

Sequence (95 aa):
SLKLKLEKKESKKPTERQLLNIKSIDDQQRRQERLDNIDKLREEIRFLEKDVEKVDKKLDDLAFDYNDLKTDMNKRNLAKFYTNLDAFAIIRFSE

Radius of gyration: 30.26 Å; chains: 1; bounding box: 64×18×83 Å

pLDDT: mean 92.82, std 6.23, range [53.22, 97.12]